Protein AF-A0A841Z4Y5-F1 (afdb_monomer_lite)

Organism: NCBI:txid1006155

Secondary structure (DSSP, 8-state):
----------TTT--S-EEEEEEEETTTTEEEEEEEETTT--EEEEEEEE--TTS--EETT-HHHHHHHS-GGG---

Structure (mmCIF, N/CA/C/O backbone):
data_AF-A0A841Z4Y5-F1
#
_entry.id   AF-A0A841Z4Y5-F1
#
loop_
_atom_site.group_PDB
_atom_site.id
_atom_site.type_symbol
_atom_site.label_atom_id
_atom_site.label_alt_id
_atom_site.label_comp_id
_atom_site.label_asym_id
_atom_site.label_entity_id
_atom_site.label_seq_id
_atom_site.pdbx_PDB_ins_code
_atom_site.Cartn_x
_atom_site.Cartn_y
_atom_site.Cartn_z
_atom_site.occupancy
_atom_site.B_iso_or_equiv
_atom_site.auth_seq_id
_atom_site.auth_comp_id
_atom_site.auth_asym_id
_atom_site.auth_atom_id
_atom_site.pdbx_PDB_model_num
ATOM 1 N N . MET A 1 1 ? -11.507 -6.103 -10.596 1.00 46.03 1 MET A N 1
ATOM 2 C CA . MET A 1 1 ? -12.431 -5.310 -9.758 1.00 46.03 1 MET A CA 1
ATOM 3 C C . MET A 1 1 ? -12.364 -5.875 -8.353 1.00 46.03 1 MET A C 1
ATOM 5 O O . MET A 1 1 ? -12.750 -7.022 -8.179 1.00 46.03 1 MET A O 1
ATOM 9 N N . LEU A 1 2 ? -11.814 -5.137 -7.384 1.00 49.28 2 LEU A N 1
ATOM 10 C CA . LEU A 1 2 ? -12.025 -5.486 -5.976 1.00 49.28 2 LEU A CA 1
ATOM 11 C C . LEU A 1 2 ? -13.515 -5.254 -5.677 1.00 49.28 2 LEU A C 1
ATOM 13 O O . LEU A 1 2 ? -14.056 -4.262 -6.180 1.00 49.28 2 LEU A O 1
ATOM 17 N N . PRO A 1 3 ? -14.190 -6.170 -4.962 1.00 49.62 3 PRO A N 1
ATOM 18 C CA . PRO A 1 3 ? -15.608 -6.029 -4.670 1.00 49.62 3 PRO A CA 1
ATOM 19 C C . PRO A 1 3 ? -15.851 -4.696 -3.962 1.00 49.62 3 PRO A C 1
ATOM 21 O O . PRO A 1 3 ? -14.956 -4.147 -3.313 1.00 49.62 3 PRO A O 1
ATOM 24 N N . MET A 1 4 ? -17.057 -4.160 -4.164 1.00 51.62 4 MET A N 1
ATOM 25 C CA . MET A 1 4 ? -17.563 -2.959 -3.502 1.00 51.62 4 MET A CA 1
ATOM 26 C C . MET A 1 4 ? -17.056 -2.904 -2.064 1.00 51.62 4 MET A C 1
ATOM 28 O O . MET A 1 4 ? -17.110 -3.922 -1.381 1.00 51.62 4 MET A O 1
ATOM 32 N N . ARG A 1 5 ? -16.559 -1.735 -1.634 1.00 54.97 5 ARG A N 1
ATOM 33 C CA . ARG A 1 5 ? -16.133 -1.443 -0.258 1.00 54.97 5 ARG A CA 1
ATOM 34 C C . ARG A 1 5 ? -17.288 -1.725 0.719 1.00 54.97 5 ARG A C 1
ATOM 36 O O . ARG A 1 5 ? -17.911 -0.795 1.228 1.00 54.97 5 ARG A O 1
ATOM 43 N N . GLU A 1 6 ? -17.572 -2.991 1.018 1.00 60.59 6 GLU A N 1
ATOM 44 C CA . GLU A 1 6 ? -17.961 -3.374 2.364 1.00 60.59 6 GLU A CA 1
ATOM 45 C C . GLU A 1 6 ? -16.953 -2.664 3.254 1.00 60.59 6 GLU A C 1
ATOM 47 O O . GLU A 1 6 ? -15.748 -2.735 2.997 1.00 60.59 6 GLU A O 1
ATOM 52 N N . LYS A 1 7 ? -17.456 -1.806 4.147 1.00 69.88 7 LYS A N 1
ATOM 53 C CA . LYS A 1 7 ? -16.629 -0.886 4.931 1.00 69.88 7 LYS A CA 1
ATOM 54 C C . LYS A 1 7 ? -15.486 -1.709 5.517 1.00 69.88 7 LYS A C 1
ATOM 56 O O . LYS A 1 7 ? -15.761 -2.549 6.361 1.00 69.88 7 LYS A O 1
ATOM 61 N N . LEU A 1 8 ? -14.261 -1.524 5.020 1.00 82.88 8 LEU A N 1
ATOM 62 C CA . LEU A 1 8 ? -13.115 -2.298 5.480 1.00 82.88 8 LEU A CA 1
ATOM 63 C C . LEU A 1 8 ? -12.991 -2.039 6.976 1.00 82.88 8 LEU A C 1
ATOM 65 O O . LEU A 1 8 ? -12.792 -0.901 7.397 1.00 82.88 8 LEU A O 1
ATOM 69 N N . VAL A 1 9 ? -13.209 -3.086 7.761 1.00 91.38 9 VAL A N 1
ATOM 70 C CA . VAL A 1 9 ? -13.118 -3.035 9.213 1.00 91.38 9 VAL A CA 1
ATOM 71 C C . VAL A 1 9 ? -11.787 -3.646 9.608 1.00 91.38 9 VAL A C 1
ATOM 73 O O . VAL A 1 9 ? -11.426 -4.721 9.130 1.00 91.38 9 VAL A O 1
ATOM 76 N N . CYS A 1 10 ? -11.057 -2.968 10.486 1.00 92.56 10 CYS A N 1
ATOM 77 C CA . CYS A 1 10 ? -9.852 -3.521 11.069 1.00 92.56 10 CYS A CA 1
ATOM 78 C C . CYS A 1 10 ? -10.208 -4.791 11.862 1.00 92.56 10 CYS A C 1
ATOM 80 O O . CYS A 1 10 ? -10.976 -4.700 12.823 1.00 92.56 10 CYS A O 1
ATOM 82 N N . PRO A 1 11 ? -9.629 -5.960 11.534 1.00 91.44 11 PRO A N 1
ATOM 83 C CA . PRO A 1 11 ? -9.927 -7.200 12.249 1.00 91.44 11 PRO A CA 1
ATOM 84 C C . PRO A 1 11 ? -9.395 -7.199 13.691 1.00 91.44 11 PRO A C 1
ATOM 86 O O . PRO A 1 11 ? -9.815 -8.028 14.488 1.00 91.44 11 PRO A O 1
ATOM 89 N N . ASN A 1 12 ? -8.484 -6.278 14.028 1.00 94.06 12 ASN A N 1
ATOM 90 C CA . ASN A 1 12 ? -7.900 -6.162 15.363 1.00 94.06 12 ASN A CA 1
ATOM 91 C C . ASN A 1 12 ? -8.742 -5.294 16.317 1.00 94.06 12 ASN A C 1
ATOM 93 O O . ASN A 1 12 ? -8.876 -5.643 17.484 1.00 94.06 12 ASN A O 1
ATOM 97 N N . CYS A 1 13 ? -9.302 -4.168 15.850 1.00 95.12 13 CYS A N 1
ATOM 98 C CA . CYS A 1 13 ? -9.997 -3.209 16.726 1.00 95.12 13 CYS A CA 1
ATOM 99 C C . CYS A 1 13 ? -11.426 -2.834 16.308 1.00 95.12 13 CYS A C 1
ATOM 101 O O . CYS A 1 13 ? -12.101 -2.139 17.058 1.00 95.12 13 CYS A O 1
ATOM 103 N N . GLY A 1 14 ? -11.905 -3.261 15.137 1.00 94.00 14 GLY A N 1
ATOM 104 C CA . GLY A 1 14 ? -13.270 -2.968 14.685 1.00 94.00 14 GLY A CA 1
ATOM 105 C C . GLY A 1 14 ? -13.479 -1.587 14.045 1.00 94.00 14 GLY A C 1
ATOM 106 O O . GLY A 1 14 ? -14.570 -1.318 13.539 1.00 94.00 14 GLY A O 1
ATOM 107 N N . GLU A 1 15 ? -12.456 -0.728 14.002 1.00 94.12 15 GLU A N 1
ATOM 108 C CA . GLU A 1 15 ? -12.556 0.590 13.36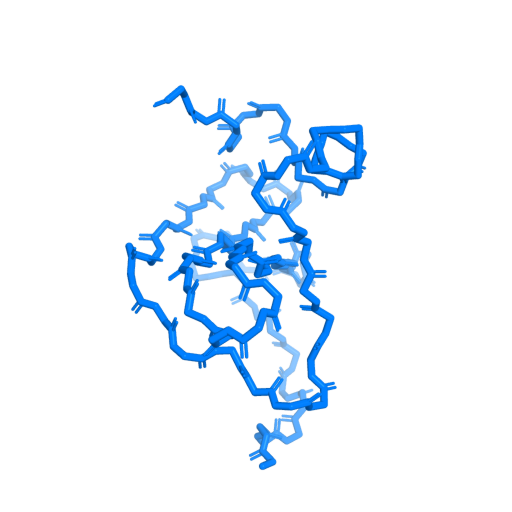3 1.00 94.12 15 GLU A CA 1
ATOM 109 C C . GLU A 1 15 ? -12.440 0.539 11.837 1.00 94.12 15 GLU A C 1
ATOM 111 O O . GLU A 1 15 ? -11.849 -0.374 11.258 1.00 94.12 15 GLU A O 1
ATOM 116 N N . LYS A 1 16 ? -12.981 1.564 11.169 1.00 92.06 16 LYS A N 1
ATOM 117 C CA . LYS A 1 16 ? -13.022 1.680 9.694 1.00 92.06 16 LYS A CA 1
ATOM 118 C C . LYS A 1 16 ? -11.869 2.488 9.102 1.00 92.06 16 LYS A C 1
ATOM 120 O O . LYS A 1 16 ? -11.942 2.944 7.964 1.00 92.06 16 LYS A O 1
ATOM 125 N N . GLU A 1 17 ? -10.807 2.662 9.873 1.00 92.62 17 GLU A N 1
ATOM 126 C CA . GLU A 1 17 ? -9.622 3.429 9.494 1.00 92.62 17 GLU A CA 1
ATOM 127 C C . GLU A 1 17 ? -8.551 2.522 8.882 1.00 92.62 17 GLU A C 1
ATOM 129 O O . GLU A 1 17 ? -7.418 2.492 9.349 1.00 92.62 17 GLU A O 1
ATOM 134 N N . VAL A 1 18 ? -8.921 1.720 7.881 1.00 92.62 18 VAL A N 1
ATOM 135 C CA . VAL A 1 18 ? -7.984 0.830 7.180 1.00 92.62 18 VAL A CA 1
ATOM 136 C C . VAL A 1 18 ? -7.499 1.501 5.898 1.00 92.62 18 VAL A C 1
ATOM 138 O O . VAL A 1 18 ? -8.310 1.882 5.053 1.00 92.62 18 VAL A O 1
ATOM 141 N N . ASP A 1 19 ? -6.183 1.602 5.738 1.00 93.56 19 ASP A N 1
ATOM 142 C CA .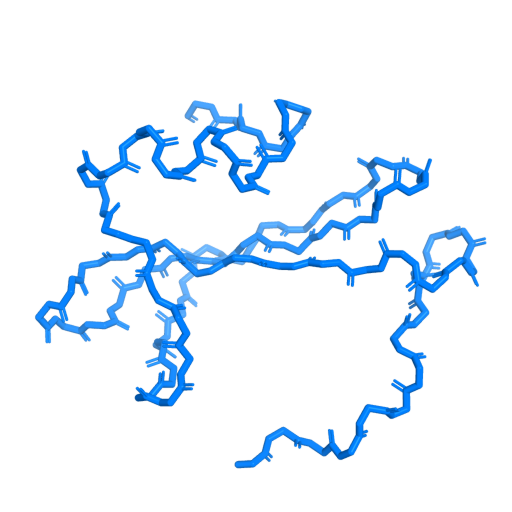 ASP A 1 19 ? -5.527 2.138 4.542 1.00 93.56 19 ASP A CA 1
ATOM 143 C C . ASP A 1 19 ? -4.399 1.192 4.094 1.00 93.56 19 ASP A C 1
ATOM 145 O O . ASP A 1 19 ? -4.045 0.235 4.792 1.00 93.56 19 ASP A O 1
ATOM 149 N N . TYR A 1 20 ? -3.888 1.402 2.885 1.00 94.31 20 TYR A N 1
ATOM 150 C CA . TYR A 1 20 ? -2.863 0.563 2.280 1.00 94.31 20 TYR A CA 1
ATOM 151 C C . TYR A 1 20 ? -1.985 1.346 1.299 1.00 94.31 20 TYR A C 1
ATOM 153 O O . TYR A 1 20 ? -2.325 2.441 0.843 1.00 94.31 20 TYR A O 1
ATOM 161 N N . ALA A 1 21 ? -0.848 0.754 0.942 1.00 95.94 21 ALA A N 1
ATOM 162 C CA . ALA A 1 21 ? 0.025 1.240 -0.115 1.00 95.94 21 ALA A CA 1
ATOM 163 C C . ALA A 1 21 ? 0.697 0.069 -0.834 1.00 95.94 21 ALA A C 1
ATOM 165 O O . ALA A 1 21 ? 1.078 -0.923 -0.208 1.00 95.94 21 ALA A O 1
ATOM 166 N N . TYR A 1 22 ? 0.863 0.214 -2.147 1.00 97.62 22 TYR A N 1
ATOM 167 C CA . TYR A 1 22 ? 1.726 -0.641 -2.955 1.00 97.62 22 TYR A CA 1
ATOM 168 C C . TYR A 1 22 ? 3.054 0.068 -3.193 1.00 97.62 22 TYR A C 1
ATOM 170 O O . TYR A 1 22 ? 3.064 1.224 -3.623 1.00 97.62 22 TYR A O 1
ATOM 178 N N . ILE A 1 23 ? 4.155 -0.634 -2.943 1.00 97.31 23 ILE A N 1
ATOM 179 C CA . ILE A 1 23 ? 5.512 -0.147 -3.181 1.00 97.31 23 ILE A CA 1
ATOM 180 C C . ILE A 1 23 ? 6.196 -1.152 -4.100 1.00 97.31 23 ILE A C 1
ATOM 182 O O . ILE A 1 23 ? 6.153 -2.351 -3.826 1.00 97.31 23 ILE A O 1
ATOM 186 N N . GLY A 1 24 ? 6.792 -0.709 -5.203 1.00 97.38 24 GLY A N 1
ATOM 187 C CA . GLY A 1 24 ? 7.312 -1.641 -6.196 1.00 97.38 24 GLY A CA 1
ATOM 188 C C . GLY A 1 24 ? 8.028 -1.011 -7.377 1.00 97.38 24 GLY A C 1
ATOM 189 O O . GLY A 1 24 ? 8.061 0.203 -7.553 1.00 97.38 24 GLY A O 1
ATOM 190 N N . ASN A 1 25 ? 8.558 -1.872 -8.240 1.00 98.06 25 ASN A N 1
ATOM 191 C CA . ASN A 1 25 ? 9.179 -1.460 -9.490 1.00 98.06 25 ASN A CA 1
ATOM 192 C C . ASN A 1 25 ? 8.089 -1.055 -10.498 1.00 98.06 25 ASN A C 1
ATOM 194 O O . ASN A 1 25 ? 7.171 -1.831 -10.776 1.00 98.06 25 ASN A O 1
ATOM 198 N N . VAL A 1 26 ? 8.194 0.154 -11.052 1.00 96.94 26 VAL A N 1
ATOM 199 C CA . VAL A 1 26 ? 7.154 0.747 -11.910 1.00 96.94 26 VAL A CA 1
ATOM 200 C C . VAL A 1 26 ? 6.985 0.040 -13.256 1.00 96.94 26 VAL A C 1
ATOM 202 O O . VAL A 1 26 ? 5.866 -0.035 -13.758 1.00 96.94 26 VAL A O 1
ATOM 205 N N . GLU A 1 27 ? 8.057 -0.528 -13.810 1.00 97.00 27 GLU A N 1
ATOM 206 C CA . GLU A 1 27 ? 8.033 -1.210 -15.111 1.00 97.00 27 GLU A CA 1
ATOM 207 C C . GLU A 1 27 ? 7.366 -2.583 -15.008 1.00 97.00 27 GLU A C 1
ATOM 209 O O . GLU A 1 27 ? 6.468 -2.938 -15.768 1.00 97.00 27 GLU A O 1
ATOM 214 N N . THR A 1 28 ? 7.790 -3.370 -14.021 1.00 97.81 28 THR A N 1
ATOM 215 C CA . THR A 1 28 ? 7.292 -4.728 -13.799 1.00 97.81 28 THR A CA 1
ATOM 216 C C . THR A 1 28 ? 6.000 -4.748 -12.992 1.00 97.81 28 THR A C 1
ATOM 218 O O . THR A 1 28 ? 5.324 -5.776 -12.981 1.00 97.81 28 THR A O 1
ATOM 221 N N . ARG A 1 29 ? 5.645 -3.662 -12.293 1.00 97.69 29 ARG A N 1
ATOM 222 C CA . ARG A 1 29 ? 4.562 -3.596 -11.295 1.00 97.69 29 ARG A CA 1
ATOM 223 C C . ARG A 1 29 ? 4.630 -4.713 -10.247 1.00 97.69 29 ARG A C 1
ATOM 225 O O . ARG A 1 29 ? 3.598 -5.192 -9.776 1.00 97.69 29 ARG A O 1
ATOM 232 N N . VAL A 1 30 ? 5.832 -5.180 -9.915 1.00 98.31 30 VAL A N 1
ATOM 233 C CA . VAL A 1 30 ? 6.068 -6.168 -8.853 1.00 98.31 30 VAL A CA 1
ATOM 234 C C . VAL A 1 30 ? 6.694 -5.465 -7.658 1.00 98.31 30 VAL A C 1
ATOM 236 O O . VAL A 1 30 ? 7.621 -4.670 -7.809 1.00 98.31 30 VAL A O 1
ATOM 239 N N . GLY A 1 31 ? 6.186 -5.774 -6.470 1.00 97.25 31 GLY A N 1
ATOM 240 C CA . GLY A 1 31 ? 6.665 -5.182 -5.229 1.00 97.25 31 GLY A CA 1
ATOM 241 C C . GLY A 1 31 ? 6.007 -5.798 -4.004 1.00 97.25 31 GLY A C 1
ATOM 242 O O . GLY A 1 31 ? 5.636 -6.971 -4.041 1.00 97.25 31 GLY A O 1
ATOM 243 N N . TYR A 1 32 ? 5.845 -5.014 -2.945 1.00 96.44 32 TYR A N 1
ATOM 244 C CA . TYR A 1 32 ? 5.174 -5.398 -1.707 1.00 96.44 32 TYR A CA 1
ATOM 245 C C . TYR A 1 32 ? 3.963 -4.496 -1.433 1.00 96.44 32 TYR A C 1
ATOM 247 O O . TYR A 1 32 ? 3.742 -3.474 -2.089 1.00 96.44 32 TYR A O 1
ATOM 255 N N . MET A 1 33 ? 3.134 -4.909 -0.479 1.00 95.75 33 MET A N 1
ATOM 256 C CA . MET A 1 33 ? 1.994 -4.128 -0.006 1.00 95.75 33 MET A CA 1
ATOM 257 C C . MET A 1 33 ? 2.042 -4.028 1.508 1.00 95.75 33 MET A C 1
ATOM 259 O O . MET A 1 33 ? 2.265 -5.025 2.192 1.00 95.75 33 MET A O 1
ATOM 263 N N . VAL A 1 34 ? 1.757 -2.841 2.024 1.00 94.81 34 VAL A N 1
ATOM 264 C CA . VAL A 1 34 ? 1.481 -2.632 3.445 1.00 94.81 34 VAL A CA 1
ATOM 265 C C . VAL A 1 34 ? 0.024 -2.237 3.614 1.00 94.81 34 VAL A C 1
ATOM 267 O O . VAL A 1 34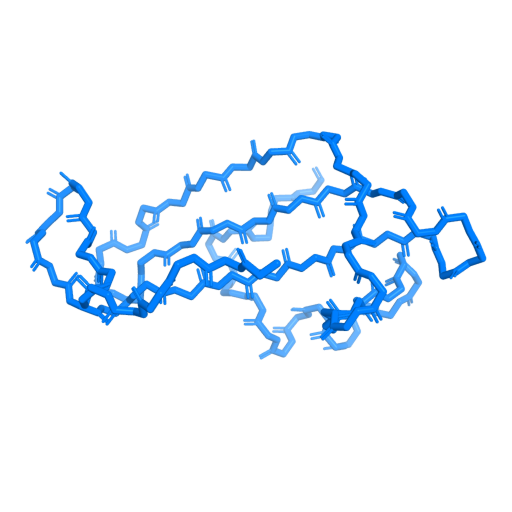 ? -0.496 -1.426 2.850 1.00 94.81 34 VAL A O 1
ATOM 270 N N . VAL A 1 35 ? -0.639 -2.833 4.599 1.00 94.06 35 VAL A N 1
ATOM 271 C CA . VAL A 1 35 ? -2.008 -2.503 5.016 1.00 94.06 35 VAL A CA 1
ATOM 272 C C . VAL A 1 35 ? -1.956 -2.167 6.494 1.00 94.06 35 VAL A C 1
ATOM 274 O O . VAL A 1 35 ? -1.312 -2.890 7.249 1.00 94.06 35 VAL A O 1
ATOM 277 N N . TRP A 1 36 ? -2.614 -1.100 6.929 1.00 94.50 36 TRP A N 1
ATOM 278 C CA . TRP A 1 36 ? -2.581 -0.685 8.329 1.00 94.50 36 TRP A CA 1
ATOM 279 C C . TRP A 1 36 ? -3.910 -0.109 8.796 1.00 94.50 36 TRP A C 1
ATOM 281 O O . TRP A 1 36 ? -4.746 0.320 8.000 1.00 94.50 36 TRP A O 1
ATOM 291 N N . CYS A 1 37 ? -4.088 -0.098 10.115 1.00 94.12 37 CYS A N 1
ATOM 292 C CA . CYS A 1 37 ? -5.167 0.617 10.774 1.00 94.12 37 CYS A CA 1
ATOM 293 C C . CYS A 1 37 ? -4.649 1.924 11.386 1.00 94.12 37 CYS A C 1
ATOM 295 O O . CYS A 1 37 ? -3.768 1.885 12.243 1.00 94.12 37 CYS A O 1
ATOM 297 N N . GLY A 1 38 ? -5.230 3.058 10.988 1.00 92.31 38 GLY A N 1
ATOM 298 C CA . GLY A 1 38 ? -4.925 4.386 11.532 1.00 92.31 38 GLY A CA 1
ATOM 299 C C . GLY A 1 38 ? -5.278 4.556 13.013 1.00 92.31 38 GLY A C 1
ATOM 300 O O . GLY A 1 38 ? -4.659 5.373 13.685 1.00 92.31 38 GLY A O 1
ATOM 301 N N . ASN A 1 39 ? -6.195 3.735 13.537 1.00 94.00 39 ASN A N 1
ATOM 302 C CA . ASN A 1 39 ? -6.612 3.802 14.936 1.00 94.00 39 ASN A CA 1
ATOM 303 C C . ASN A 1 39 ? -5.719 2.971 15.878 1.00 94.00 39 ASN A C 1
ATOM 305 O O . ASN A 1 39 ? -5.225 3.475 16.880 1.00 94.00 39 ASN A O 1
ATOM 309 N N . CYS A 1 40 ? -5.508 1.679 15.587 1.00 93.38 40 CYS A N 1
ATOM 310 C CA . CYS A 1 40 ? -4.786 0.778 16.503 1.00 93.38 40 CYS A CA 1
ATOM 311 C C . CYS A 1 40 ? -3.320 0.519 16.130 1.00 93.38 40 CYS A C 1
ATOM 313 O O . CYS A 1 40 ? -2.652 -0.240 16.829 1.00 93.38 40 CYS A O 1
ATOM 315 N N . ASN A 1 41 ? -2.827 1.106 15.033 1.00 90.50 41 ASN A N 1
ATOM 316 C CA . ASN A 1 41 ? -1.457 0.951 14.525 1.00 90.50 41 ASN A CA 1
ATOM 317 C C . ASN A 1 41 ? -1.032 -0.492 14.206 1.00 90.50 41 ASN A C 1
ATOM 319 O O . ASN A 1 41 ? 0.147 -0.760 13.987 1.00 90.50 41 ASN A O 1
ATOM 323 N N . HIS A 1 42 ? -1.978 -1.428 14.137 1.00 91.50 42 HIS A N 1
ATOM 324 C CA . HIS A 1 42 ? -1.702 -2.768 13.643 1.00 91.50 42 HIS A CA 1
ATOM 325 C C . HIS A 1 42 ? -1.576 -2.737 12.117 1.00 91.50 42 HIS A C 1
ATOM 327 O O . HIS A 1 42 ? -2.439 -2.174 11.433 1.00 91.50 42 HIS A O 1
ATOM 333 N N . GLY A 1 43 ? -0.524 -3.361 11.587 1.00 91.19 43 GLY A N 1
ATOM 334 C CA . GLY A 1 43 ? -0.272 -3.437 10.154 1.00 91.19 43 GLY A CA 1
ATOM 335 C C . GLY A 1 43 ? 0.183 -4.817 9.698 1.00 91.19 43 GLY A C 1
ATOM 336 O O . GLY A 1 43 ? 0.683 -5.622 10.478 1.00 91.19 43 GLY A O 1
ATOM 337 N N . ILE A 1 44 ? -0.025 -5.083 8.413 1.00 91.25 44 ILE A N 1
ATOM 338 C CA . ILE A 1 44 ? 0.311 -6.330 7.733 1.00 91.25 44 ILE A CA 1
ATOM 339 C C . ILE A 1 44 ? 1.207 -5.985 6.548 1.00 91.25 44 ILE A C 1
ATOM 341 O O . ILE A 1 44 ? 0.854 -5.144 5.720 1.00 91.25 44 ILE A O 1
ATOM 345 N N . HIS A 1 45 ? 2.340 -6.677 6.450 1.00 92.56 45 HIS A N 1
ATOM 346 C CA . HIS A 1 45 ? 3.247 -6.597 5.313 1.00 92.56 45 HIS A CA 1
ATOM 347 C C . HIS A 1 45 ? 3.076 -7.832 4.419 1.00 92.56 45 HIS A C 1
ATOM 349 O O . HIS A 1 45 ? 3.323 -8.963 4.839 1.00 92.56 45 HIS A O 1
ATOM 355 N N . VAL A 1 46 ? 2.661 -7.622 3.171 1.00 94.19 46 VAL A N 1
ATOM 356 C CA . VAL A 1 46 ? 2.576 -8.664 2.144 1.00 94.19 46 VAL A CA 1
ATOM 357 C C . VAL A 1 46 ? 3.811 -8.561 1.264 1.00 94.19 46 VAL A C 1
ATOM 359 O O . VAL A 1 46 ? 3.940 -7.643 0.456 1.00 94.19 46 VAL A O 1
ATOM 362 N N . SER A 1 47 ? 4.711 -9.529 1.420 1.00 94.19 47 SER A N 1
ATOM 363 C CA . SER A 1 47 ? 6.076 -9.485 0.886 1.00 94.19 47 SER A CA 1
ATOM 364 C C . SER A 1 47 ? 6.183 -9.429 -0.634 1.00 94.19 47 SER A C 1
ATOM 366 O O . SER A 1 47 ? 7.155 -8.884 -1.151 1.00 94.19 47 SER A O 1
ATOM 368 N N . ARG A 1 48 ? 5.224 -10.009 -1.364 1.00 96.25 48 ARG A N 1
ATOM 369 C CA . ARG A 1 48 ? 5.254 -10.029 -2.827 1.00 96.25 48 ARG A CA 1
ATOM 370 C C . ARG A 1 48 ? 3.862 -9.947 -3.425 1.00 96.25 48 ARG A C 1
ATOM 372 O O . ARG A 1 48 ? 3.018 -10.805 -3.182 1.00 96.25 48 ARG A O 1
ATOM 379 N N . VAL A 1 49 ? 3.658 -8.946 -4.269 1.00 97.00 49 VAL A N 1
ATOM 380 C CA . VAL A 1 49 ? 2.414 -8.703 -4.996 1.00 97.00 49 VAL A CA 1
ATOM 381 C C . VAL A 1 49 ? 2.705 -8.265 -6.429 1.00 97.00 49 VAL A C 1
ATOM 383 O O . VAL A 1 49 ? 3.708 -7.606 -6.710 1.00 97.00 49 VAL A O 1
ATOM 386 N N . LYS A 1 50 ? 1.801 -8.621 -7.345 1.00 98.06 50 LYS A N 1
ATOM 387 C CA . LYS A 1 50 ? 1.682 -7.977 -8.657 1.00 98.06 50 LYS A CA 1
ATOM 388 C C . LYS A 1 50 ? 0.632 -6.878 -8.520 1.00 98.06 50 LYS A C 1
ATOM 390 O O . LYS A 1 50 ? -0.530 -7.170 -8.241 1.00 98.06 50 LYS A O 1
ATOM 395 N N . VAL A 1 51 ? 1.047 -5.627 -8.676 1.00 97.12 51 VAL A N 1
ATOM 396 C CA . VAL A 1 51 ? 0.201 -4.459 -8.431 1.00 97.12 51 VAL A CA 1
ATOM 397 C C . VAL A 1 51 ? -0.782 -4.286 -9.593 1.00 97.12 51 VAL A C 1
ATOM 399 O O . VAL A 1 51 ? -0.334 -4.188 -10.740 1.00 97.12 51 VAL A O 1
ATOM 402 N N . PRO A 1 52 ? -2.103 -4.221 -9.339 1.00 95.81 52 PRO A N 1
ATOM 403 C CA . PRO A 1 52 ? -3.100 -4.028 -10.392 1.00 95.81 52 PRO A CA 1
ATOM 404 C C . PRO A 1 52 ? -2.839 -2.754 -11.197 1.00 95.81 52 PRO A C 1
ATOM 406 O O . PRO A 1 52 ? -2.468 -1.742 -10.611 1.00 95.81 52 PRO A O 1
ATOM 409 N N . GLU A 1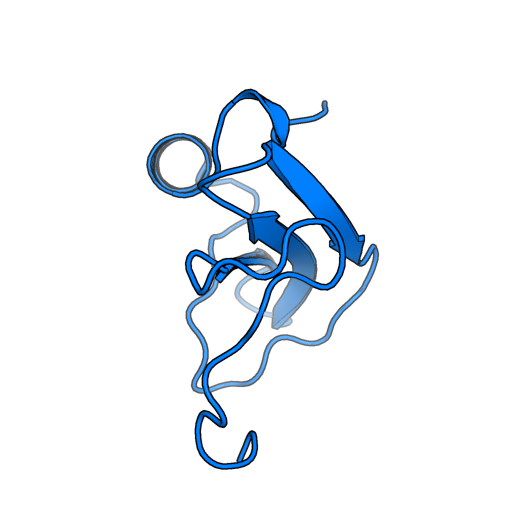 53 ? -3.070 -2.771 -12.510 1.00 93.31 53 GLU A N 1
ATOM 410 C CA . GLU A 1 53 ? -2.806 -1.624 -13.402 1.00 93.31 53 GLU A CA 1
ATOM 411 C C . GLU A 1 53 ? -3.514 -0.332 -12.967 1.00 93.31 53 GLU A C 1
ATOM 413 O O . GLU A 1 53 ? -2.977 0.761 -13.095 1.00 93.31 53 GLU A O 1
ATOM 418 N N . ASN A 1 54 ? -4.712 -0.453 -12.397 1.00 93.19 54 ASN A N 1
ATOM 419 C CA . ASN A 1 54 ? -5.532 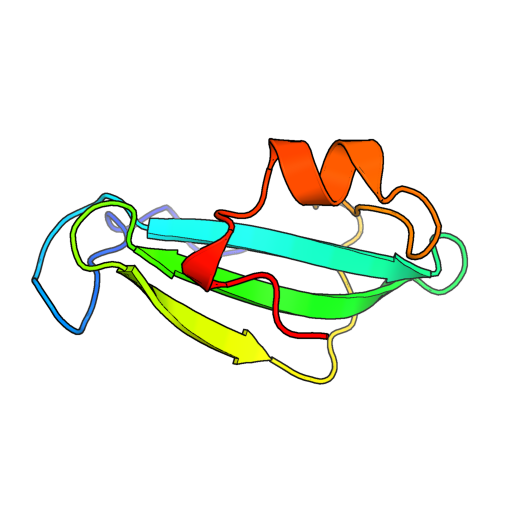0.675 -11.963 1.00 93.19 54 ASN A CA 1
ATOM 420 C C . ASN A 1 54 ? -5.289 1.100 -10.502 1.00 93.19 54 ASN A C 1
ATOM 422 O O . ASN A 1 54 ? -6.058 1.903 -9.973 1.00 93.19 54 ASN A O 1
ATOM 426 N N . ALA A 1 55 ? -4.289 0.525 -9.833 1.00 94.25 55 ALA A N 1
ATOM 427 C CA . ALA A 1 55 ? -3.903 0.896 -8.478 1.00 94.25 55 ALA A CA 1
ATOM 428 C C . ALA A 1 55 ? -2.699 1.844 -8.491 1.00 94.25 55 ALA A C 1
ATOM 430 O O . ALA A 1 55 ? -1.800 1.735 -9.331 1.00 94.25 55 ALA A O 1
ATOM 431 N N . GLU A 1 56 ? -2.667 2.756 -7.524 1.00 96.00 56 GLU A N 1
ATOM 432 C CA . GLU A 1 56 ? -1.491 3.582 -7.284 1.00 96.00 56 GLU A CA 1
ATOM 433 C C . GLU A 1 56 ? -0.300 2.706 -6.867 1.00 96.00 56 GLU A C 1
ATOM 435 O O . GLU A 1 56 ? -0.454 1.761 -6.093 1.00 96.00 56 GLU A O 1
ATOM 440 N N . LEU A 1 57 ? 0.881 3.032 -7.396 1.00 97.56 57 LEU A N 1
ATOM 441 C CA . LEU A 1 57 ? 2.153 2.394 -7.077 1.00 97.56 57 LEU A CA 1
ATOM 442 C C . LEU A 1 57 ? 3.155 3.477 -6.674 1.00 97.56 57 LEU A C 1
ATOM 444 O O . LEU A 1 57 ? 3.329 4.460 -7.395 1.00 97.56 57 LEU A O 1
ATOM 448 N N . ILE A 1 58 ? 3.795 3.297 -5.524 1.00 98.00 58 ILE A N 1
ATOM 449 C CA . ILE A 1 58 ? 4.945 4.089 -5.088 1.00 98.00 58 ILE A CA 1
ATOM 450 C C . ILE A 1 58 ? 6.202 3.371 -5.592 1.00 98.00 58 ILE A C 1
ATOM 452 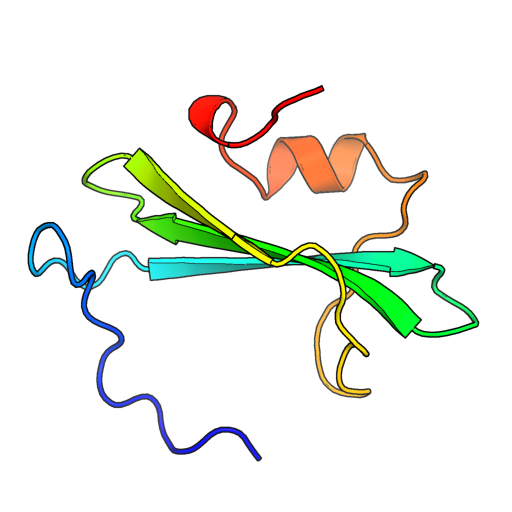O O . ILE A 1 58 ? 6.336 2.162 -5.396 1.00 98.00 58 ILE A O 1
ATOM 456 N N . ALA A 1 59 ? 7.089 4.085 -6.287 1.00 97.88 59 ALA A N 1
ATOM 457 C CA . ALA A 1 59 ? 8.346 3.508 -6.761 1.00 97.88 59 ALA A CA 1
ATOM 458 C C . ALA A 1 59 ? 9.251 3.141 -5.573 1.00 97.88 59 ALA A C 1
ATOM 460 O O . ALA A 1 59 ? 9.168 3.784 -4.526 1.00 97.88 59 ALA A O 1
ATOM 461 N N . PHE A 1 60 ? 10.125 2.142 -5.723 1.00 96.06 60 PHE A N 1
ATOM 462 C CA . PHE A 1 60 ? 11.070 1.771 -4.658 1.00 96.06 60 PHE A CA 1
ATOM 463 C C . PHE A 1 60 ? 11.983 2.934 -4.250 1.00 96.06 60 PHE A C 1
ATOM 465 O O . PHE A 1 60 ? 12.375 3.034 -3.094 1.00 96.06 60 PHE A O 1
ATOM 472 N N . GLU A 1 61 ? 12.292 3.816 -5.194 1.00 96.50 61 GLU A N 1
ATOM 473 C CA . GLU A 1 61 ? 13.200 4.947 -5.035 1.00 96.50 61 GLU A CA 1
ATOM 474 C C . GLU A 1 61 ? 12.497 6.210 -4.497 1.00 96.50 61 GLU A C 1
ATOM 476 O O . GLU A 1 61 ? 13.160 7.178 -4.129 1.00 96.50 61 GLU A O 1
ATOM 481 N N . ASP A 1 62 ? 11.159 6.225 -4.443 1.00 97.00 62 ASP A N 1
ATOM 482 C CA . ASP A 1 62 ? 10.362 7.381 -4.011 1.00 97.00 62 ASP A CA 1
ATOM 483 C C . ASP A 1 62 ? 10.112 7.356 -2.492 1.00 97.00 62 ASP A C 1
ATOM 485 O O . ASP A 1 62 ? 8.991 7.184 -1.996 1.00 97.00 62 ASP A O 1
ATOM 489 N N . GLU A 1 63 ? 11.200 7.514 -1.735 1.00 93.38 63 GLU A N 1
ATOM 490 C CA . GLU A 1 63 ? 11.168 7.526 -0.269 1.00 93.38 63 GLU A CA 1
ATOM 491 C C . GLU A 1 63 ? 10.293 8.643 0.307 1.00 93.38 63 GLU A C 1
ATOM 493 O O . GLU A 1 63 ? 9.669 8.465 1.355 1.00 93.38 63 GLU A O 1
ATOM 498 N N . GLU A 1 64 ? 10.254 9.808 -0.343 1.00 95.69 64 GLU A N 1
ATOM 499 C CA . GLU A 1 64 ? 9.470 10.950 0.128 1.00 95.69 64 GLU A CA 1
ATOM 500 C C . GLU A 1 64 ? 7.979 10.609 0.105 1.00 95.69 64 GLU A C 1
ATOM 502 O O . GLU A 1 64 ? 7.268 10.786 1.102 1.00 95.69 64 GLU A O 1
ATOM 507 N N . LYS A 1 65 ? 7.503 10.049 -1.013 1.00 95.38 65 LYS A N 1
ATOM 508 C CA . LYS A 1 65 ? 6.111 9.626 -1.144 1.00 95.38 65 LYS A CA 1
ATOM 509 C C . LYS A 1 65 ? 5.781 8.471 -0.209 1.00 95.38 65 LYS A C 1
ATOM 511 O O . LYS A 1 65 ? 4.700 8.478 0.388 1.00 95.38 65 LYS A O 1
ATOM 516 N N . PHE A 1 66 ? 6.702 7.522 -0.034 1.00 93.44 66 PHE A N 1
ATOM 517 C CA . PHE A 1 66 ? 6.554 6.452 0.950 1.00 93.44 66 PHE A CA 1
ATOM 518 C C . PHE A 1 66 ? 6.361 7.019 2.361 1.00 93.44 66 PHE A C 1
ATOM 520 O O . PHE A 1 66 ? 5.340 6.743 2.994 1.00 93.44 66 PHE A O 1
ATOM 527 N N . LYS A 1 67 ? 7.270 7.890 2.818 1.00 93.75 67 LYS A N 1
ATOM 528 C CA . LYS A 1 67 ? 7.233 8.490 4.161 1.00 93.75 67 LYS A CA 1
ATOM 529 C C . LYS A 1 67 ? 5.995 9.355 4.395 1.00 93.75 67 LYS A C 1
ATOM 531 O O . LYS A 1 67 ? 5.488 9.417 5.512 1.00 93.75 67 LYS A O 1
ATOM 536 N N . LYS A 1 68 ? 5.487 10.005 3.345 1.00 94.62 68 LYS A N 1
ATOM 537 C CA . LYS A 1 68 ? 4.265 10.816 3.398 1.00 94.62 68 LYS A CA 1
ATOM 538 C C . LYS A 1 68 ? 2.987 9.975 3.491 1.00 94.62 68 LYS A C 1
ATOM 540 O O . LYS A 1 68 ? 2.013 10.431 4.086 1.00 94.62 68 LYS A O 1
ATOM 545 N N . LYS A 1 69 ? 2.957 8.790 2.870 1.00 93.19 69 LYS A N 1
ATOM 546 C CA . LYS A 1 69 ? 1.757 7.939 2.783 1.00 93.19 69 LYS A CA 1
ATOM 547 C C . LYS A 1 69 ? 1.681 6.891 3.895 1.00 93.19 69 LYS A C 1
ATOM 549 O O . LYS A 1 69 ? 0.592 6.645 4.406 1.00 93.19 69 LYS A O 1
ATOM 554 N N . VAL A 1 70 ? 2.799 6.255 4.233 1.00 91.69 70 VAL A N 1
ATOM 555 C CA . VAL A 1 70 ? 2.859 5.123 5.168 1.00 91.69 70 VAL A CA 1
ATOM 556 C C . VAL A 1 70 ? 3.242 5.633 6.562 1.00 91.69 70 VAL A C 1
ATOM 558 O O . VAL A 1 70 ? 4.238 6.342 6.675 1.00 91.69 70 VAL A O 1
ATOM 561 N N . PRO A 1 71 ? 2.506 5.303 7.640 1.00 88.38 71 PRO A N 1
ATOM 562 C CA . PRO A 1 71 ? 2.854 5.736 8.995 1.00 88.38 71 PRO A CA 1
ATOM 563 C C . PRO A 1 71 ? 4.218 5.211 9.449 1.00 88.38 71 PRO A C 1
ATOM 565 O O . PRO A 1 71 ? 4.541 4.056 9.186 1.00 88.38 71 PRO A O 1
ATOM 568 N N . ALA A 1 72 ? 4.967 6.009 10.217 1.00 85.81 72 ALA A N 1
ATOM 569 C CA . ALA A 1 72 ? 6.310 5.657 10.702 1.00 85.81 72 ALA A CA 1
ATOM 570 C C . ALA A 1 72 ? 6.378 4.305 11.437 1.00 85.81 72 ALA A C 1
ATOM 572 O O . ALA A 1 72 ? 7.349 3.578 11.299 1.00 85.81 72 ALA A O 1
ATOM 573 N N . VAL A 1 73 ? 5.319 3.924 12.158 1.00 78.88 73 VAL A N 1
ATOM 574 C CA . VAL A 1 73 ? 5.232 2.630 12.864 1.00 78.88 73 VAL A CA 1
ATOM 575 C C . VAL A 1 73 ? 5.189 1.407 11.933 1.00 78.88 73 VAL A C 1
ATOM 577 O O . VAL A 1 73 ? 5.373 0.291 12.401 1.00 78.88 73 VAL A O 1
ATOM 580 N N . ILE A 1 74 ? 4.937 1.612 10.635 1.00 78.00 74 ILE A N 1
ATOM 581 C CA . ILE A 1 74 ? 4.884 0.578 9.586 1.00 78.00 74 ILE A CA 1
ATOM 582 C C . ILE A 1 74 ? 6.097 0.669 8.639 1.00 78.00 74 ILE A C 1
ATOM 584 O O . ILE A 1 74 ? 6.306 -0.217 7.811 1.00 78.00 74 ILE A O 1
ATOM 588 N N . GLN A 1 75 ? 6.910 1.722 8.757 1.00 69.31 75 GLN A N 1
ATOM 589 C CA . GLN A 1 75 ? 8.154 1.894 8.007 1.00 69.31 75 GLN A CA 1
ATOM 590 C C . GLN A 1 75 ? 9.250 1.059 8.688 1.00 69.31 75 GLN A C 1
ATOM 592 O O . GLN A 1 75 ? 10.047 1.588 9.454 1.00 69.31 75 GLN A O 1
ATOM 597 N N . TYR A 1 76 ? 9.237 -0.260 8.501 1.00 65.62 76 TYR A N 1
ATOM 598 C CA . TYR A 1 76 ? 10.379 -1.092 8.893 1.00 65.62 76 TYR A CA 1
ATOM 599 C C . TYR A 1 76 ? 11.457 -1.034 7.801 1.00 65.62 76 TYR A C 1
ATOM 601 O O . TYR A 1 76 ? 11.110 -0.974 6.619 1.00 65.62 76 TYR A O 1
ATOM 609 N N . ASP A 1 77 ? 12.722 -1.030 8.233 1.00 45.81 77 ASP A N 1
ATOM 610 C CA . ASP A 1 77 ? 13.934 -1.027 7.396 1.00 45.81 77 ASP A CA 1
ATOM 611 C C . ASP A 1 77 ? 14.051 -2.261 6.480 1.00 45.81 77 ASP A C 1
ATOM 613 O O . ASP A 1 77 ? 13.749 -3.390 6.945 1.00 45.81 77 ASP A O 1
#

Sequence (77 aa):
MLPMREKLVCPNCGEKEVDYAYIGNVETRVGYMVVWCGNCNHGIHVSRVKVPENAELIAFEDEEKFKKKVPAVIQYD

Foldseek 3Di:
DPPDCPQDADPVPRDSQKDKAAEEAPVQQKAKMKIAGPPPGDIDIGGIDRHDPPDDYHYNPNVVVVPVRPDPSRPDD

pLDDT: mean 89.04, std 13.56, range [45.81, 98.31]

Radius of gyration: 12.79 Å; chains: 1; bounding box: 32×21×32 Å